Protein AF-B9L6D3-F1 (afdb_monomer_lite)

pLDDT: mean 80.37, std 21.96, range [39.03, 98.56]

Sequence (138 aa):
MRYILTFILIIFFSGCSKNSKPDENHITKENNLTIQKSINKDNVTIIHFDNFVLKFKNNELVYPENKTVILFDNNNSYSKAQEMVLKKLNIKYYKTNAPYLEKYFNINNYPTIVVLDKNKTVKYENFTPYEILKAEGF

Organism: Nautilia profundicola (strain ATCC BAA-1463 / DSM 18972 / AmH) (NCBI:txid598659)

Foldseek 3Di:
DDDDDDDDDDDDDDDPDDPPPDPCPDPPDDWPWDWDQPPDPFRKTWIDTPPDIWIATPLHTPFDPDKAKEWEAPPDPQSVVLVVLCVVVVHDYHYDNDVVVCVSVVPDAPGKIWIGDDNDIDIDGTRDDNVRVVVVPD

Secondary structure (DSSP, 8-state):
--------------------PPP-----S----EEE----TT-EEEEEETTEEEEEETTEEE--SS-EEEEE--SSHHHHHHHHHHHHTT--EEEE--HHHHHHHT--SSSEEEEEETTEEEEEES---HHHHHHTT-

Structure (mmCIF, N/CA/C/O backbone):
data_AF-B9L6D3-F1
#
_entry.id   AF-B9L6D3-F1
#
loop_
_atom_site.group_PDB
_atom_site.id
_atom_site.type_symbol
_atom_site.label_atom_id
_atom_site.label_alt_id
_atom_site.label_comp_id
_atom_site.label_asym_id
_atom_site.label_entity_id
_atom_site.label_seq_id
_atom_site.pdbx_PDB_ins_code
_atom_site.Cartn_x
_atom_site.Cartn_y
_atom_site.Cartn_z
_atom_site.occupancy
_atom_site.B_iso_or_equiv
_atom_site.auth_seq_id
_atom_site.auth_comp_id
_atom_site.auth_asym_id
_atom_site.auth_atom_id
_atom_site.pdbx_PDB_model_num
ATOM 1 N N . MET A 1 1 ? 43.812 -20.671 -42.733 1.00 47.50 1 MET A N 1
ATOM 2 C CA . MET A 1 1 ? 42.470 -20.556 -43.337 1.00 47.50 1 MET A CA 1
ATOM 3 C C . MET A 1 1 ? 41.426 -20.710 -42.242 1.00 47.50 1 MET A C 1
ATOM 5 O O . MET A 1 1 ? 41.381 -21.758 -41.614 1.00 47.50 1 MET A O 1
ATOM 9 N N . ARG A 1 2 ? 40.664 -19.652 -41.950 1.00 40.09 2 ARG A N 1
ATOM 10 C CA . ARG A 1 2 ? 39.548 -19.657 -40.995 1.00 40.09 2 ARG A CA 1
ATOM 11 C C . ARG A 1 2 ? 38.317 -19.154 -41.744 1.00 40.09 2 ARG A C 1
ATOM 13 O O . ARG A 1 2 ? 38.332 -18.037 -42.246 1.00 40.09 2 ARG A O 1
ATOM 20 N N . TYR A 1 3 ? 37.308 -20.009 -41.853 1.00 51.66 3 TYR A N 1
ATOM 21 C CA . TYR A 1 3 ? 36.002 -19.681 -42.407 1.00 51.66 3 TYR A CA 1
ATOM 22 C C . TYR A 1 3 ? 35.198 -18.937 -41.343 1.00 51.66 3 TYR A C 1
ATOM 24 O O . TYR A 1 3 ? 35.014 -19.459 -40.245 1.00 51.66 3 TYR A O 1
ATOM 32 N N . ILE A 1 4 ? 34.716 -17.739 -41.665 1.00 55.16 4 ILE A N 1
ATOM 33 C CA . ILE A 1 4 ? 33.629 -17.094 -40.930 1.00 55.16 4 ILE A CA 1
ATOM 34 C C . ILE A 1 4 ? 32.482 -16.922 -41.917 1.00 55.16 4 ILE A C 1
ATOM 36 O O . ILE A 1 4 ? 32.553 -16.174 -42.887 1.00 55.16 4 ILE A O 1
ATOM 40 N N . LEU A 1 5 ? 31.470 -17.742 -41.672 1.00 46.06 5 LEU A N 1
ATOM 41 C CA . LEU A 1 5 ? 30.201 -17.814 -42.362 1.00 46.06 5 LEU A CA 1
ATOM 42 C C . LEU A 1 5 ? 29.280 -16.778 -41.705 1.00 46.06 5 LEU A C 1
ATOM 44 O O . LEU A 1 5 ? 28.731 -17.027 -40.634 1.00 46.06 5 LEU A O 1
ATOM 48 N N . THR A 1 6 ? 29.146 -15.595 -42.294 1.00 49.94 6 THR A N 1
ATOM 49 C CA . THR A 1 6 ? 28.175 -14.590 -41.845 1.00 49.94 6 THR A CA 1
ATOM 50 C C . THR A 1 6 ? 26.845 -14.808 -42.559 1.00 49.94 6 THR A C 1
ATOM 52 O O . THR A 1 6 ? 26.635 -14.364 -43.683 1.00 49.94 6 THR A O 1
ATOM 55 N N . PHE A 1 7 ? 25.927 -15.498 -41.883 1.00 47.41 7 PHE A N 1
ATOM 56 C CA . PHE A 1 7 ? 24.502 -15.475 -42.205 1.00 47.41 7 PHE A CA 1
ATOM 57 C C . PHE A 1 7 ? 23.894 -14.198 -41.612 1.00 47.41 7 PHE A C 1
ATOM 59 O O . PHE A 1 7 ? 23.713 -14.100 -40.401 1.00 47.41 7 PHE A O 1
ATOM 66 N N . ILE A 1 8 ? 23.577 -13.218 -42.457 1.00 52.34 8 ILE A N 1
ATOM 67 C CA . ILE A 1 8 ? 22.713 -12.093 -42.085 1.00 52.34 8 ILE A CA 1
ATOM 68 C C . ILE A 1 8 ? 21.360 -12.336 -42.752 1.00 52.34 8 ILE A C 1
ATOM 70 O O . ILE A 1 8 ? 21.185 -12.128 -43.950 1.00 52.34 8 ILE A O 1
ATOM 74 N N . LEU A 1 9 ? 20.417 -12.836 -41.956 1.00 41.72 9 LEU A N 1
ATOM 75 C CA . LEU A 1 9 ? 19.014 -12.983 -42.318 1.00 41.72 9 LEU A CA 1
ATOM 76 C C . LEU A 1 9 ? 18.299 -11.669 -41.964 1.00 41.72 9 LEU A C 1
ATOM 78 O O . LEU A 1 9 ? 18.065 -11.385 -40.791 1.00 41.72 9 LEU A O 1
ATOM 82 N N . ILE A 1 10 ? 17.978 -10.851 -42.966 1.00 53.47 10 ILE A N 1
ATOM 83 C CA . ILE A 1 10 ? 17.099 -9.683 -42.813 1.00 53.47 10 ILE A CA 1
ATOM 84 C C . ILE A 1 10 ? 15.683 -10.146 -43.150 1.00 53.47 10 ILE A C 1
ATOM 86 O O . ILE A 1 10 ? 15.400 -10.454 -44.306 1.00 53.47 10 ILE A O 1
ATOM 90 N N . ILE A 1 11 ? 14.792 -10.180 -42.156 1.00 53.16 11 ILE A N 1
ATOM 91 C CA . ILE A 1 11 ? 13.346 -10.267 -42.386 1.00 53.16 11 ILE A CA 1
ATOM 92 C C . ILE A 1 11 ? 12.650 -9.170 -41.576 1.00 53.16 11 ILE A C 1
ATOM 94 O O . ILE A 1 11 ? 12.845 -9.022 -40.372 1.00 53.16 11 ILE A O 1
ATOM 98 N N . PHE A 1 12 ? 11.876 -8.386 -42.320 1.00 49.84 12 PHE A N 1
ATOM 99 C CA . PHE A 1 12 ? 11.069 -7.235 -41.942 1.00 49.84 12 PHE A CA 1
ATOM 100 C C . PHE A 1 12 ? 9.939 -7.580 -40.971 1.00 49.84 12 PHE A C 1
ATOM 102 O O . PHE A 1 12 ? 9.268 -8.584 -41.174 1.00 49.84 12 PHE A O 1
ATOM 109 N N . PHE A 1 13 ? 9.597 -6.645 -40.077 1.00 50.12 13 PHE A N 1
ATOM 110 C CA . PHE A 1 13 ? 8.191 -6.333 -39.804 1.00 50.12 13 PHE A CA 1
ATOM 111 C C . PHE A 1 13 ? 7.991 -4.827 -39.634 1.00 50.12 13 PHE A C 1
ATOM 113 O O . PHE A 1 13 ? 8.307 -4.226 -38.609 1.00 50.12 13 PHE A O 1
ATOM 120 N N . SER A 1 14 ? 7.423 -4.233 -40.681 1.00 46.50 14 SER A N 1
ATOM 121 C CA . SER A 1 14 ? 6.674 -2.988 -40.614 1.00 46.50 14 SER A CA 1
ATOM 122 C C . SER A 1 14 ? 5.478 -3.186 -39.684 1.00 46.50 14 SER A C 1
ATOM 124 O O . SER A 1 14 ? 4.610 -4.012 -39.955 1.00 46.50 14 SER A O 1
ATOM 126 N N . GLY A 1 15 ? 5.418 -2.407 -38.609 1.00 39.03 15 GLY A N 1
ATOM 127 C CA . GLY A 1 15 ? 4.264 -2.331 -37.722 1.00 39.03 15 GLY A CA 1
ATOM 128 C C . GLY A 1 15 ? 3.966 -0.879 -37.381 1.00 39.03 15 GLY A C 1
ATOM 129 O O . GLY A 1 15 ? 4.430 -0.372 -36.367 1.00 39.03 15 GLY A O 1
ATOM 130 N N . CYS A 1 16 ? 3.189 -0.202 -38.231 1.00 48.56 16 CYS A N 1
ATOM 131 C CA . CYS A 1 16 ? 2.488 1.022 -37.846 1.00 48.56 16 CYS A CA 1
ATOM 132 C C . CYS A 1 16 ? 1.467 0.662 -36.759 1.00 48.56 16 CYS A C 1
ATOM 134 O O . CYS A 1 16 ? 0.360 0.226 -37.072 1.00 48.56 16 CYS A O 1
ATOM 136 N N . SER A 1 17 ? 1.824 0.840 -35.489 1.00 42.31 17 SER A N 1
ATOM 137 C CA . SER A 1 17 ? 0.842 0.831 -34.409 1.00 42.31 17 SER A CA 1
ATOM 138 C C . SER A 1 17 ? 0.385 2.262 -34.166 1.00 42.31 17 SER A C 1
ATOM 140 O O . SER A 1 17 ? 1.178 3.136 -33.819 1.00 42.31 17 SER A O 1
ATOM 142 N N . LYS A 1 18 ? -0.905 2.506 -34.395 1.00 40.59 18 LYS A N 1
ATOM 143 C CA . LYS A 1 18 ? -1.575 3.769 -34.087 1.00 40.59 18 LYS A CA 1
ATOM 144 C C . LYS A 1 18 ? -1.335 4.102 -32.613 1.00 40.59 18 LYS A C 1
ATOM 146 O O . LYS A 1 18 ? -1.643 3.295 -31.742 1.00 40.59 18 LYS A O 1
ATOM 151 N N . ASN A 1 19 ? -0.819 5.300 -32.349 1.00 44.38 19 ASN A N 1
ATOM 152 C CA . ASN A 1 19 ? -0.784 5.887 -31.015 1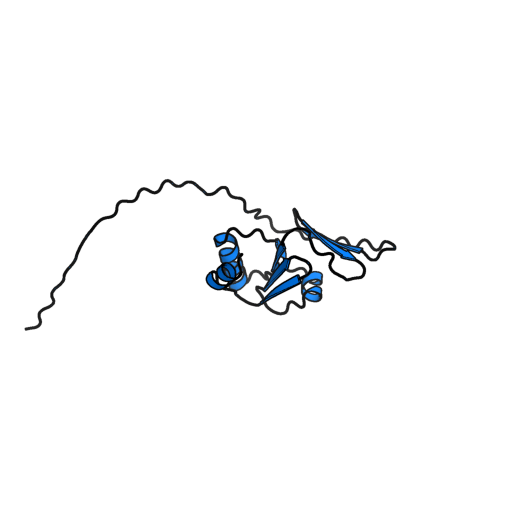.00 44.38 19 ASN A CA 1
ATOM 153 C C . ASN A 1 19 ? -2.220 6.198 -30.566 1.00 44.38 19 ASN A C 1
ATOM 155 O O . ASN A 1 19 ? -2.669 7.339 -30.648 1.00 44.38 19 ASN A O 1
ATOM 159 N N . SER A 1 20 ? -2.955 5.193 -30.093 1.00 44.34 20 SER A N 1
ATOM 160 C CA . SER A 1 20 ? -4.014 5.438 -29.121 1.00 44.34 20 SER A CA 1
ATOM 161 C C . SER A 1 20 ? -3.312 5.709 -27.797 1.00 44.34 20 SER A C 1
ATOM 163 O O . SER A 1 20 ? -2.814 4.784 -27.152 1.00 44.34 20 SER A O 1
ATOM 165 N N . LYS A 1 21 ? -3.206 6.989 -27.428 1.00 45.91 21 LYS A N 1
ATOM 166 C CA . LYS A 1 21 ? -2.887 7.361 -26.050 1.00 45.91 21 LYS A CA 1
ATOM 167 C C . LYS A 1 21 ? -3.889 6.620 -25.152 1.00 45.91 21 LYS A C 1
ATOM 169 O O . LYS A 1 21 ? -5.085 6.750 -25.413 1.00 45.91 21 LYS A O 1
ATOM 174 N N . PRO A 1 22 ? -3.452 5.811 -24.176 1.00 42.84 22 PRO A N 1
ATOM 175 C CA . PRO A 1 22 ? -4.372 5.326 -23.163 1.00 42.84 22 PRO A CA 1
ATOM 176 C C . PRO A 1 22 ? -4.909 6.545 -22.410 1.00 42.84 22 PRO A C 1
ATOM 178 O O . PRO A 1 22 ? -4.142 7.463 -22.110 1.00 42.84 22 PRO A O 1
ATOM 181 N N . ASP A 1 23 ? -6.217 6.563 -22.158 1.00 40.72 23 ASP A N 1
ATOM 182 C CA . ASP A 1 23 ? -6.854 7.602 -21.357 1.00 40.72 23 ASP A CA 1
ATOM 183 C C . ASP A 1 23 ? -6.110 7.745 -20.027 1.00 40.72 23 ASP A C 1
ATOM 185 O O . ASP A 1 23 ? -5.930 6.793 -19.261 1.00 40.72 23 ASP A O 1
ATOM 189 N N . GLU A 1 24 ? -5.612 8.954 -19.798 1.00 40.59 24 GLU A N 1
ATOM 190 C CA . GLU A 1 24 ? -4.752 9.314 -18.686 1.00 40.59 24 GLU A CA 1
ATOM 191 C C . GLU A 1 24 ? -5.593 9.385 -17.402 1.00 40.59 24 GLU A C 1
ATOM 193 O O . GLU A 1 24 ? -6.013 10.446 -16.957 1.00 40.59 24 GLU A O 1
ATOM 198 N N . ASN A 1 25 ? -5.848 8.231 -16.780 1.00 45.53 25 ASN A N 1
ATOM 199 C CA . ASN A 1 25 ? -6.502 8.140 -15.467 1.00 45.53 25 ASN A CA 1
ATOM 200 C C . ASN A 1 25 ? -5.547 8.452 -14.294 1.00 45.53 25 ASN A C 1
ATOM 202 O O . ASN A 1 25 ? -5.852 8.169 -13.132 1.00 45.53 25 ASN A O 1
ATOM 206 N N . HIS A 1 26 ? -4.376 9.031 -14.565 1.00 44.44 26 HIS A N 1
ATOM 207 C CA . HIS A 1 26 ? -3.391 9.336 -13.536 1.00 44.44 26 HIS A CA 1
ATOM 208 C C . HIS A 1 26 ? -3.591 10.747 -12.995 1.00 44.44 26 HIS A C 1
ATOM 210 O O . HIS A 1 26 ? -3.112 11.731 -13.554 1.00 44.44 26 HIS A O 1
ATOM 216 N N . ILE A 1 27 ? -4.250 10.827 -11.838 1.00 44.59 27 ILE A N 1
ATOM 217 C CA . ILE A 1 27 ? -4.229 12.020 -10.992 1.00 44.59 27 ILE A CA 1
ATOM 218 C C . ILE A 1 27 ? -2.793 12.193 -10.491 1.00 44.59 27 ILE A C 1
ATOM 220 O O . ILE A 1 27 ? -2.380 11.606 -9.496 1.00 44.59 27 ILE A O 1
ATOM 224 N N . THR A 1 28 ? -2.017 12.971 -11.241 1.00 39.56 28 THR A N 1
ATOM 225 C CA . THR A 1 28 ? -0.703 13.466 -10.837 1.00 39.56 28 THR A CA 1
ATOM 226 C C . THR A 1 28 ? -0.912 14.882 -10.318 1.00 39.56 28 THR A C 1
ATOM 228 O O . THR A 1 28 ? -0.778 15.858 -11.053 1.00 39.56 28 THR A O 1
ATOM 231 N N . LYS A 1 29 ? -1.309 15.001 -9.053 1.00 39.09 29 LYS A N 1
ATOM 232 C CA . LYS A 1 29 ? -1.132 16.230 -8.279 1.00 39.09 29 LYS A CA 1
ATOM 233 C C . LYS A 1 29 ? -0.351 15.854 -7.031 1.00 39.09 29 LYS A C 1
ATOM 235 O O . LYS A 1 29 ? -0.567 14.789 -6.463 1.00 39.09 29 LYS A O 1
ATOM 240 N N . GLU A 1 30 ? 0.622 16.679 -6.663 1.00 41.81 30 GLU A N 1
ATOM 241 C CA . GLU A 1 30 ? 1.268 16.596 -5.354 1.00 41.81 30 GLU A CA 1
ATOM 242 C C . GLU A 1 30 ? 0.173 16.556 -4.284 1.00 41.81 30 GLU A C 1
ATOM 244 O O . GLU A 1 30 ? -0.579 17.518 -4.122 1.00 41.81 30 GLU A O 1
ATOM 249 N N . ASN A 1 31 ? 0.038 15.408 -3.615 1.00 47.62 31 ASN A N 1
ATOM 250 C CA . ASN A 1 31 ? -0.991 15.179 -2.609 1.00 47.62 31 ASN A CA 1
ATOM 251 C C . ASN A 1 31 ? -0.734 16.122 -1.428 1.00 47.62 31 ASN A C 1
ATOM 253 O O . ASN A 1 31 ? 0.113 15.843 -0.576 1.00 47.62 31 ASN A O 1
ATOM 257 N N . ASN A 1 32 ? -1.484 17.220 -1.348 1.00 44.34 32 ASN A N 1
ATOM 258 C CA . ASN A 1 32 ? -1.546 18.041 -0.145 1.00 44.34 32 ASN A CA 1
ATOM 259 C C . ASN A 1 32 ? -2.341 17.274 0.920 1.00 44.34 32 ASN A C 1
ATOM 261 O O . ASN A 1 32 ? -3.550 17.442 1.075 1.00 44.34 32 ASN A O 1
ATOM 265 N N . LEU A 1 33 ? -1.650 16.391 1.644 1.00 57.84 33 LEU A N 1
ATOM 266 C CA . LEU A 1 33 ? -2.205 15.667 2.783 1.00 57.84 33 LEU A CA 1
ATOM 267 C C . LEU A 1 33 ? -2.605 16.666 3.867 1.00 57.84 33 LEU A C 1
ATOM 269 O O . LEU A 1 33 ? -1.763 17.217 4.574 1.00 57.84 33 LEU A O 1
ATOM 273 N N . THR A 1 34 ? -3.909 16.876 4.023 1.00 57.69 34 THR A N 1
ATOM 274 C CA . THR A 1 34 ? -4.446 17.660 5.134 1.00 57.69 34 THR A CA 1
ATOM 275 C C . THR A 1 34 ? -4.930 16.695 6.207 1.00 57.69 34 THR A C 1
ATOM 277 O O . THR A 1 34 ? -5.938 16.004 6.047 1.00 57.69 34 THR A O 1
ATOM 280 N N . ILE A 1 35 ? -4.190 16.625 7.313 1.00 57.91 35 ILE A N 1
ATOM 281 C CA . ILE A 1 35 ? -4.584 15.844 8.486 1.00 57.91 35 ILE A CA 1
ATOM 282 C C . ILE A 1 35 ? -5.491 16.732 9.340 1.00 57.91 35 ILE A C 1
ATOM 284 O O . ILE A 1 35 ? -5.019 17.654 10.002 1.00 57.91 35 ILE A O 1
ATOM 288 N N . GLN A 1 36 ? -6.795 16.456 9.342 1.00 57.25 36 GLN A N 1
ATOM 289 C CA . GLN A 1 36 ? -7.728 17.104 10.262 1.00 57.25 36 GLN A CA 1
ATOM 290 C C . GLN A 1 36 ? -7.972 16.182 11.457 1.00 57.25 36 GLN A C 1
ATOM 292 O O . GLN A 1 36 ? -8.702 15.192 11.385 1.00 57.25 36 GLN A O 1
ATOM 297 N N . LYS A 1 37 ? -7.346 16.509 12.590 1.00 52.84 37 LYS A N 1
ATOM 298 C CA . LYS A 1 37 ? -7.600 15.827 13.861 1.00 52.84 37 LYS A CA 1
ATOM 299 C C . LYS A 1 37 ? -8.838 16.441 14.522 1.00 52.84 37 LYS A C 1
ATOM 301 O O . LYS A 1 37 ? -8.730 17.411 15.265 1.00 52.84 37 LYS A O 1
ATOM 306 N N . SER A 1 38 ? -10.016 15.883 14.252 1.00 50.16 38 SER A N 1
ATOM 307 C CA . SER A 1 38 ? -11.246 16.228 14.974 1.00 50.16 38 SER A CA 1
ATOM 308 C C . SER A 1 38 ? -11.297 15.448 16.289 1.00 50.16 38 SER A C 1
ATOM 310 O O . SER A 1 38 ? -11.711 14.293 16.331 1.00 50.16 38 SER A O 1
ATOM 312 N N . ILE A 1 39 ? -10.855 16.062 17.387 1.00 45.56 39 ILE A N 1
ATOM 313 C CA . ILE A 1 39 ? -11.057 15.490 18.726 1.00 45.56 39 ILE A CA 1
ATOM 314 C C . ILE A 1 39 ? -12.491 15.822 19.165 1.00 45.56 39 ILE A C 1
ATOM 316 O O . ILE A 1 39 ? -12.715 16.743 19.942 1.00 45.56 39 ILE A O 1
ATOM 320 N N . ASN A 1 40 ? -13.475 15.109 18.619 1.00 49.81 40 ASN A N 1
ATOM 321 C CA . ASN A 1 40 ? -14.815 15.016 19.208 1.00 49.81 40 ASN A CA 1
ATOM 322 C C . ASN A 1 40 ? -14.884 13.794 20.143 1.00 49.81 40 ASN A C 1
ATOM 324 O O . ASN A 1 40 ? -13.993 12.944 20.099 1.00 49.81 40 ASN A O 1
ATOM 328 N N . LYS A 1 41 ? -15.942 13.694 20.970 1.00 53.50 41 LYS A N 1
ATOM 329 C CA . LYS A 1 41 ? -16.199 12.631 21.980 1.00 53.50 41 LYS A CA 1
ATOM 330 C C . LYS A 1 41 ? -15.926 11.181 21.524 1.00 53.50 41 LYS A C 1
ATOM 332 O O . LYS A 1 41 ? -15.747 10.318 22.375 1.00 53.50 41 LYS A O 1
ATOM 337 N N . ASP A 1 42 ? -15.851 10.934 20.218 1.00 65.75 42 ASP A N 1
ATOM 338 C CA . ASP A 1 42 ? -15.706 9.616 19.600 1.00 65.75 42 ASP A CA 1
ATOM 339 C C . ASP A 1 42 ? -14.271 9.250 19.148 1.00 65.75 42 ASP A C 1
ATOM 341 O O . ASP A 1 42 ? -14.098 8.231 18.479 1.00 65.75 42 ASP A O 1
ATOM 345 N N . ASN A 1 43 ? -13.239 10.043 19.491 1.00 84.44 43 ASN A N 1
ATOM 346 C CA . ASN A 1 43 ? -11.817 9.768 19.188 1.00 84.44 43 ASN A CA 1
ATOM 347 C C . ASN A 1 43 ? -11.568 9.334 17.727 1.00 84.44 43 ASN A C 1
ATOM 349 O O . ASN A 1 43 ? -10.945 8.301 17.453 1.00 84.44 43 ASN A O 1
ATOM 353 N N . VAL A 1 44 ? -12.071 10.124 16.776 1.00 88.88 44 VAL A N 1
ATOM 354 C CA . VAL A 1 44 ? -11.954 9.842 15.341 1.00 88.88 44 VAL A CA 1
ATOM 355 C C . VAL A 1 44 ? -10.803 10.646 14.734 1.00 88.88 44 VAL A C 1
ATOM 357 O O . VAL A 1 44 ? -10.760 11.867 14.845 1.00 88.88 44 VAL A O 1
ATOM 360 N N . THR A 1 45 ? -9.875 9.976 14.052 1.00 90.25 45 THR A N 1
ATOM 361 C CA . THR A 1 45 ? -8.863 10.634 13.208 1.00 90.25 45 THR A CA 1
ATOM 362 C C . THR A 1 45 ? -9.207 10.407 11.742 1.00 90.25 45 THR A C 1
ATOM 364 O O . THR A 1 45 ? -9.504 9.283 11.343 1.00 90.25 45 THR A O 1
ATOM 367 N N . ILE A 1 46 ? -9.180 11.470 10.938 1.00 90.50 46 ILE A N 1
ATOM 368 C CA . ILE A 1 46 ? -9.511 11.419 9.514 1.00 90.50 46 ILE A CA 1
ATOM 369 C C . ILE A 1 46 ? -8.323 11.944 8.711 1.00 90.50 46 ILE A C 1
ATOM 371 O O . ILE A 1 46 ? -7.807 13.031 8.976 1.00 90.50 46 ILE A O 1
ATOM 375 N N . ILE A 1 47 ? -7.889 11.162 7.725 1.00 90.44 47 ILE A N 1
ATOM 376 C CA . ILE A 1 47 ? -6.816 11.526 6.803 1.00 90.44 47 ILE A CA 1
ATOM 377 C C . ILE A 1 47 ? -7.407 11.626 5.409 1.00 90.44 47 ILE A C 1
ATOM 379 O O . ILE A 1 47 ? -7.925 10.647 4.866 1.00 90.44 47 ILE A O 1
ATOM 383 N N . HIS A 1 48 ? -7.328 12.826 4.848 1.00 89.50 48 HIS A N 1
ATOM 384 C CA . HIS A 1 48 ? -7.817 13.116 3.513 1.00 89.50 48 HIS A CA 1
ATOM 385 C C . HIS A 1 48 ? -6.696 12.933 2.489 1.00 89.50 48 HIS A C 1
ATOM 387 O O . HIS A 1 48 ? -5.653 13.582 2.560 1.00 89.50 48 HIS A O 1
ATOM 393 N N . PHE A 1 49 ? -6.955 12.054 1.532 1.00 87.25 49 PHE A N 1
ATOM 394 C CA . PHE A 1 49 ? -6.338 12.041 0.214 1.00 87.25 49 PHE A CA 1
ATOM 395 C C . PHE A 1 49 ? -7.304 12.713 -0.771 1.00 87.25 49 PHE A C 1
ATOM 397 O O . PHE A 1 49 ? -8.505 12.776 -0.503 1.00 87.25 49 PHE A O 1
ATOM 404 N N . ASP A 1 50 ? -6.810 13.144 -1.931 1.00 81.75 50 ASP A N 1
ATOM 405 C CA . ASP A 1 50 ? -7.583 13.907 -2.926 1.00 81.75 50 ASP A CA 1
ATOM 406 C C . ASP A 1 50 ? -8.988 13.348 -3.215 1.00 81.75 50 ASP A C 1
ATOM 408 O O . ASP A 1 50 ? -9.946 14.107 -3.304 1.00 81.75 50 ASP A O 1
ATOM 412 N N . ASN A 1 51 ? -9.131 12.021 -3.325 1.00 86.56 51 ASN A N 1
ATOM 413 C CA . ASN A 1 51 ? -10.409 11.348 -3.610 1.00 86.56 51 ASN A CA 1
ATOM 414 C C . ASN A 1 51 ? -10.703 10.176 -2.667 1.00 86.56 51 ASN A C 1
ATOM 416 O O . ASN A 1 51 ? -11.461 9.265 -3.007 1.00 86.56 51 ASN A O 1
ATOM 420 N N . PHE A 1 52 ? -10.048 10.142 -1.510 1.00 89.56 52 PHE A N 1
ATOM 421 C CA . PHE A 1 52 ? -10.178 9.040 -0.569 1.00 89.56 52 PHE A CA 1
ATOM 422 C C . PHE A 1 52 ? -9.974 9.520 0.855 1.00 89.56 52 PHE A C 1
ATOM 424 O O . PHE A 1 52 ? -9.142 10.374 1.132 1.00 89.56 52 PHE A O 1
ATOM 431 N N . VAL A 1 53 ? -10.742 8.955 1.774 1.00 91.88 53 VAL A N 1
ATOM 432 C CA . VAL A 1 53 ? -10.685 9.323 3.181 1.00 91.88 53 VAL A CA 1
ATOM 433 C C . VAL A 1 53 ? -10.388 8.076 3.987 1.00 91.88 53 VAL A C 1
ATOM 435 O O . VAL A 1 53 ? -11.187 7.140 4.003 1.00 91.88 53 VAL A O 1
ATOM 438 N N . LEU A 1 54 ? -9.256 8.089 4.683 1.00 94.19 54 LEU A N 1
ATOM 439 C CA . LEU A 1 54 ? -8.891 7.043 5.623 1.00 94.19 54 LEU A CA 1
ATOM 440 C C . LEU A 1 54 ? -9.342 7.461 7.023 1.00 94.19 54 LEU A C 1
ATOM 442 O O . LEU A 1 54 ? -9.025 8.560 7.485 1.00 94.19 54 LEU A O 1
ATOM 446 N N . LYS A 1 55 ? -10.111 6.600 7.688 1.00 94.31 55 LYS A N 1
ATOM 447 C CA . LYS A 1 55 ? -10.712 6.892 8.992 1.00 94.31 55 LYS A CA 1
ATOM 448 C C . LYS A 1 55 ? -10.142 5.960 10.050 1.00 94.31 55 LYS A C 1
ATOM 450 O O . LYS A 1 55 ? -10.005 4.763 9.821 1.00 94.31 55 LYS A O 1
ATOM 455 N N . PHE A 1 56 ? -9.891 6.510 11.226 1.00 93.75 56 PHE A N 1
ATOM 456 C CA . PHE A 1 56 ? -9.485 5.773 12.412 1.00 93.75 56 PHE A CA 1
ATOM 457 C C . PHE A 1 56 ? -10.456 6.102 13.534 1.00 93.75 56 PHE A C 1
ATOM 459 O O . PHE A 1 56 ? -10.729 7.278 13.770 1.00 93.75 56 PHE A O 1
ATOM 466 N N . LYS A 1 57 ? -10.962 5.091 14.234 1.00 93.31 57 LYS A N 1
ATOM 467 C CA . LYS A 1 57 ? -11.820 5.257 15.411 1.00 93.31 57 LYS A CA 1
ATOM 468 C C . LYS A 1 57 ? -11.122 4.606 16.593 1.00 93.31 57 LYS A C 1
ATOM 470 O O . LYS A 1 57 ? -10.758 3.443 16.502 1.00 93.31 57 LYS A O 1
ATOM 475 N N . ASN A 1 58 ? -10.902 5.349 17.678 1.00 91.94 58 ASN A N 1
ATOM 476 C CA . ASN A 1 58 ? -10.141 4.863 18.838 1.00 91.94 58 ASN A CA 1
ATOM 477 C C . ASN A 1 58 ? -8.742 4.328 18.466 1.00 91.94 58 ASN A C 1
ATOM 479 O O . ASN A 1 58 ? -8.291 3.332 19.017 1.00 91.94 58 ASN A O 1
ATOM 483 N N . ASN A 1 59 ? -8.060 4.987 17.522 1.00 89.62 59 ASN A N 1
ATOM 484 C CA . ASN A 1 59 ? -6.790 4.537 16.933 1.00 89.62 59 ASN A CA 1
ATOM 485 C C . ASN A 1 59 ? -6.844 3.184 16.203 1.00 89.62 59 ASN A C 1
ATOM 487 O O . ASN A 1 59 ? -5.791 2.639 15.902 1.00 89.62 59 ASN A O 1
ATOM 491 N N . GLU A 1 60 ? -8.017 2.657 15.864 1.00 94.00 60 GLU A N 1
ATOM 492 C CA . GLU A 1 60 ? -8.151 1.488 14.993 1.00 94.00 60 GLU A CA 1
ATOM 493 C C . GLU A 1 60 ? -8.583 1.924 13.594 1.00 94.00 60 GLU A C 1
ATOM 495 O O . GLU A 1 60 ? -9.475 2.764 13.437 1.00 94.00 60 GLU A O 1
ATOM 500 N N . LEU A 1 61 ? -7.943 1.363 12.567 1.00 95.88 61 LEU A N 1
ATOM 501 C CA . LEU A 1 61 ? -8.299 1.607 11.174 1.00 95.88 61 LEU A CA 1
ATOM 502 C C . LEU A 1 61 ? -9.711 1.087 10.885 1.00 95.88 61 LEU A C 1
ATOM 504 O O . LEU A 1 61 ? -9.988 -0.107 10.997 1.00 95.88 61 LEU A O 1
ATOM 508 N N . VAL A 1 62 ? -10.573 1.981 10.407 1.00 96.38 62 VAL A N 1
ATOM 509 C CA . VAL A 1 62 ? -11.829 1.599 9.765 1.00 96.38 62 VAL A CA 1
ATOM 510 C C . VAL A 1 62 ? -11.500 1.245 8.320 1.00 96.38 62 VAL A C 1
ATOM 512 O O . VAL A 1 62 ? -11.167 2.123 7.519 1.00 96.38 62 VAL A O 1
ATOM 515 N N . TYR A 1 63 ? -11.545 -0.048 8.002 1.00 96.31 63 TYR A N 1
ATOM 516 C CA . TYR A 1 63 ? -11.170 -0.532 6.679 1.00 96.31 63 TYR A CA 1
ATOM 517 C C . TYR A 1 63 ? -12.068 0.061 5.585 1.00 96.31 63 TYR A C 1
ATOM 519 O O . TYR A 1 63 ? -13.286 0.144 5.765 1.00 96.31 63 TYR A O 1
ATOM 527 N N . PRO A 1 64 ? -11.482 0.469 4.447 1.00 94.38 64 PRO A N 1
ATOM 528 C CA . PRO A 1 64 ? -12.259 0.928 3.309 1.00 94.38 64 PRO A CA 1
ATOM 529 C C . PRO A 1 64 ? -13.068 -0.225 2.705 1.00 94.38 64 PRO A C 1
ATOM 531 O O . PRO A 1 64 ? -12.625 -1.372 2.702 1.00 94.38 64 PRO A O 1
ATOM 534 N N . GLU A 1 65 ? -14.239 0.097 2.150 1.00 93.06 65 GLU A N 1
ATOM 535 C CA . GLU A 1 65 ? -15.107 -0.884 1.478 1.00 93.06 65 GLU A CA 1
ATOM 536 C C . GLU A 1 65 ? -14.428 -1.521 0.260 1.00 93.06 65 GLU A C 1
ATOM 538 O O . GLU A 1 65 ? -14.610 -2.704 -0.016 1.00 93.06 65 GLU A O 1
ATOM 543 N N . ASN A 1 66 ? -13.617 -0.737 -0.455 1.00 93.00 66 ASN A N 1
ATOM 544 C CA . ASN A 1 66 ? -12.903 -1.168 -1.650 1.00 93.00 66 ASN A CA 1
ATOM 545 C C . ASN A 1 66 ? -11.413 -1.364 -1.362 1.00 93.00 66 ASN A C 1
ATOM 547 O O . ASN A 1 66 ? -10.808 -0.571 -0.627 1.00 93.00 66 ASN A O 1
ATOM 551 N N . LYS A 1 67 ? -10.810 -2.368 -2.023 1.00 94.31 67 LYS A N 1
ATOM 552 C CA . LYS A 1 67 ? -9.358 -2.603 -2.010 1.00 94.31 67 LYS A CA 1
ATOM 553 C C . LYS A 1 67 ? -8.629 -1.289 -2.267 1.00 94.31 67 LYS A C 1
ATOM 555 O O . LYS A 1 67 ? -8.843 -0.631 -3.285 1.00 94.31 67 LYS A O 1
ATOM 560 N N . THR A 1 68 ? -7.774 -0.911 -1.329 1.00 96.31 68 THR A N 1
ATOM 561 C CA . THR A 1 68 ? -7.060 0.363 -1.360 1.00 96.31 68 THR A CA 1
ATOM 562 C C . THR A 1 68 ? -5.567 0.112 -1.292 1.00 96.31 68 THR A C 1
ATOM 564 O O . THR A 1 68 ? -5.096 -0.595 -0.404 1.00 96.31 68 THR A O 1
ATOM 567 N N . VAL A 1 69 ? -4.827 0.702 -2.229 1.00 97.12 69 VAL A N 1
ATOM 568 C CA . VAL A 1 69 ? -3.367 0.613 -2.302 1.00 97.12 69 VAL A CA 1
ATOM 569 C C . VAL A 1 69 ? -2.774 1.961 -1.909 1.00 97.12 69 VAL A C 1
ATOM 571 O O . VAL A 1 69 ? -3.133 2.995 -2.473 1.00 97.12 69 VAL A O 1
ATOM 574 N N . ILE A 1 70 ? -1.868 1.957 -0.938 1.00 97.62 70 ILE A N 1
ATOM 575 C CA . ILE A 1 70 ? -1.156 3.140 -0.457 1.00 97.62 70 ILE A CA 1
ATOM 576 C C . ILE A 1 70 ? 0.334 2.918 -0.704 1.00 97.62 70 ILE A C 1
ATOM 578 O O . ILE A 1 70 ? 0.897 1.922 -0.254 1.00 97.62 70 ILE A O 1
ATOM 582 N N . LEU A 1 71 ? 0.970 3.837 -1.425 1.00 97.94 71 LEU A N 1
ATOM 583 C CA . LEU A 1 71 ? 2.409 3.838 -1.659 1.00 97.94 71 LEU A CA 1
ATOM 584 C C . LEU A 1 71 ? 3.073 4.822 -0.691 1.00 97.94 71 LEU A C 1
ATOM 586 O O . LEU A 1 71 ? 2.873 6.034 -0.802 1.00 97.94 71 LEU A O 1
ATOM 590 N N . PHE A 1 72 ? 3.886 4.297 0.220 1.00 97.75 72 PHE A N 1
ATOM 591 C CA . PHE A 1 72 ? 4.812 5.088 1.020 1.00 97.75 72 PHE A CA 1
ATOM 592 C C . PHE A 1 72 ? 6.050 5.398 0.182 1.00 97.75 72 PHE A C 1
ATOM 594 O O . PHE A 1 72 ? 6.772 4.488 -0.233 1.00 97.75 72 PHE A O 1
ATOM 601 N N . ASP A 1 73 ? 6.265 6.682 -0.088 1.00 95.56 73 ASP A N 1
ATOM 602 C CA . ASP A 1 73 ? 7.240 7.196 -1.052 1.00 95.56 73 ASP A CA 1
ATOM 603 C C . ASP A 1 73 ? 8.057 8.323 -0.405 1.00 95.56 73 ASP A C 1
ATOM 605 O O . ASP A 1 73 ? 7.490 9.268 0.135 1.00 95.56 73 ASP A O 1
ATOM 609 N N . ASN A 1 74 ? 9.388 8.235 -0.468 1.00 95.06 74 ASN A N 1
ATOM 610 C CA . ASN A 1 74 ? 10.305 9.267 0.038 1.00 95.06 74 ASN A CA 1
ATOM 611 C C . ASN A 1 74 ? 11.083 9.987 -1.082 1.00 95.06 74 ASN A C 1
ATOM 613 O O . ASN A 1 74 ? 12.165 10.528 -0.858 1.00 95.06 74 ASN A O 1
ATOM 617 N N . ASN A 1 75 ? 10.557 9.957 -2.303 1.00 94.69 75 ASN A N 1
ATOM 618 C CA . ASN A 1 75 ? 11.103 10.511 -3.538 1.00 94.69 75 ASN A CA 1
ATOM 619 C C . ASN A 1 75 ? 12.461 9.935 -3.992 1.00 94.69 75 ASN A C 1
ATOM 621 O O . ASN A 1 75 ? 13.058 10.459 -4.943 1.00 94.69 75 ASN A O 1
ATOM 625 N N . ASN A 1 76 ? 12.950 8.847 -3.381 1.00 95.31 76 ASN A N 1
ATOM 626 C CA . ASN A 1 76 ? 14.165 8.167 -3.836 1.00 95.31 76 ASN A CA 1
ATOM 627 C C . ASN A 1 76 ? 13.953 7.419 -5.173 1.00 95.31 76 ASN A C 1
ATOM 629 O O . ASN A 1 76 ? 12.833 7.263 -5.669 1.00 95.31 76 ASN A O 1
ATOM 633 N N . SER A 1 77 ? 15.046 6.952 -5.784 1.00 97.06 77 SER A N 1
ATOM 634 C CA . SER A 1 77 ? 15.009 6.242 -7.073 1.00 97.06 77 SER A CA 1
ATOM 635 C C . SER A 1 77 ? 14.151 4.974 -7.031 1.00 97.06 77 SER A C 1
ATOM 637 O O . SER A 1 77 ? 13.389 4.726 -7.963 1.00 97.06 77 SER A O 1
ATOM 639 N N . TYR A 1 78 ? 14.220 4.207 -5.941 1.00 96.25 78 TYR A N 1
ATOM 640 C CA . TYR A 1 78 ? 13.417 2.997 -5.759 1.00 96.25 78 TYR A CA 1
ATOM 641 C C . TYR A 1 78 ? 11.918 3.296 -5.640 1.00 96.25 78 TYR A C 1
ATOM 643 O O . TYR A 1 78 ? 11.112 2.561 -6.202 1.00 96.25 78 TYR A O 1
ATOM 651 N N . SER A 1 79 ? 11.532 4.393 -4.986 1.00 97.25 79 SER A N 1
ATOM 652 C CA . SER A 1 79 ? 10.134 4.820 -4.858 1.00 97.25 79 SER A CA 1
ATOM 653 C C . SER A 1 79 ? 9.559 5.244 -6.204 1.00 97.25 79 SER A C 1
ATOM 655 O O . SER A 1 79 ? 8.479 4.795 -6.584 1.00 97.25 79 SER A O 1
ATOM 657 N N . LYS A 1 80 ? 10.338 5.992 -6.997 1.00 97.56 80 LYS A N 1
ATOM 658 C CA . LYS A 1 80 ? 9.974 6.325 -8.383 1.00 97.56 80 LYS A CA 1
ATOM 659 C C . LYS A 1 80 ? 9.827 5.072 -9.247 1.00 97.56 80 LYS A C 1
ATOM 661 O O . LYS A 1 80 ? 8.873 4.969 -10.015 1.00 97.56 80 LYS A O 1
ATOM 666 N N . ALA A 1 81 ? 10.737 4.107 -9.108 1.00 97.75 81 ALA A N 1
ATOM 667 C CA . ALA A 1 81 ? 10.647 2.835 -9.821 1.00 97.75 81 ALA A CA 1
ATOM 668 C C . ALA A 1 81 ? 9.400 2.037 -9.406 1.00 97.75 81 ALA A C 1
ATOM 670 O O . ALA A 1 81 ? 8.699 1.504 -10.265 1.00 97.75 81 ALA A O 1
ATOM 671 N N . GLN A 1 82 ? 9.077 1.997 -8.111 1.00 98.31 82 GLN A N 1
ATOM 672 C CA . GLN A 1 82 ? 7.864 1.340 -7.625 1.00 98.31 82 GLN A CA 1
ATOM 673 C C . GLN A 1 82 ? 6.602 1.997 -8.176 1.00 98.31 82 GLN A C 1
ATOM 675 O O . GLN A 1 82 ? 5.679 1.303 -8.599 1.00 98.31 82 GLN A O 1
ATOM 680 N N . GLU A 1 83 ? 6.575 3.328 -8.221 1.00 97.81 83 GLU A N 1
ATOM 681 C CA . GLU A 1 83 ? 5.476 4.074 -8.820 1.00 97.81 83 GLU A CA 1
ATOM 682 C C . GLU A 1 83 ? 5.281 3.693 -10.297 1.00 97.81 83 GLU A C 1
ATOM 684 O O . GLU A 1 83 ? 4.154 3.453 -10.731 1.00 97.81 83 GLU A O 1
ATOM 689 N N . MET A 1 84 ? 6.368 3.559 -11.066 1.00 97.81 84 MET A N 1
ATOM 690 C CA . MET A 1 84 ? 6.300 3.104 -12.462 1.00 97.81 84 MET A CA 1
ATOM 691 C C . MET A 1 84 ? 5.718 1.693 -12.588 1.00 97.81 84 MET A C 1
ATOM 693 O O . MET A 1 84 ? 4.937 1.440 -13.505 1.00 97.81 84 MET A O 1
ATOM 697 N N . VAL A 1 85 ? 6.058 0.780 -11.672 1.00 97.94 85 VAL A N 1
ATOM 698 C CA . VAL A 1 85 ? 5.483 -0.574 -11.647 1.00 97.94 85 VAL A CA 1
ATOM 699 C C . VAL A 1 85 ? 3.974 -0.522 -11.398 1.00 97.94 85 VAL A C 1
ATOM 701 O O . VAL A 1 85 ? 3.221 -1.165 -12.130 1.00 97.94 85 VAL A O 1
ATOM 704 N N . LEU A 1 86 ? 3.522 0.276 -10.422 1.00 97.31 86 LEU A N 1
ATOM 705 C CA . LEU A 1 86 ? 2.094 0.429 -10.125 1.00 97.31 86 LEU A CA 1
ATOM 706 C C . LEU A 1 86 ? 1.322 1.029 -11.308 1.00 97.31 86 LEU A C 1
ATOM 708 O O . LEU A 1 86 ? 0.250 0.534 -11.657 1.00 97.31 86 LEU A O 1
ATOM 712 N N . LYS A 1 87 ? 1.897 2.039 -11.978 1.00 96.88 87 LYS A N 1
ATOM 713 C CA . LYS A 1 87 ? 1.332 2.624 -13.207 1.00 96.88 8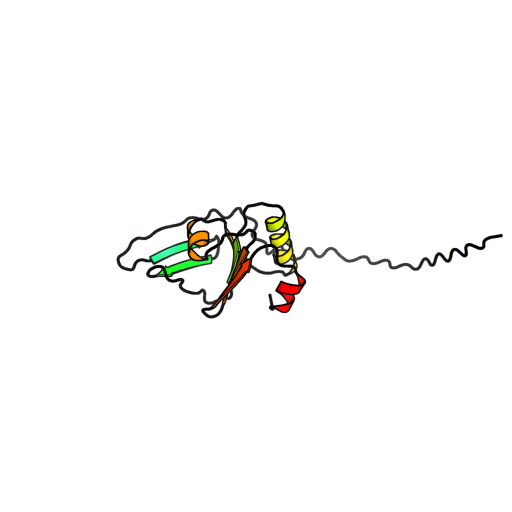7 LYS A CA 1
ATOM 714 C C . LYS A 1 87 ? 1.255 1.604 -14.340 1.00 96.88 87 LYS A C 1
ATOM 716 O O . LYS A 1 87 ? 0.223 1.495 -14.993 1.00 96.88 87 LYS A O 1
ATOM 721 N N . LYS A 1 88 ? 2.310 0.809 -14.545 1.00 97.00 88 LYS A N 1
ATOM 722 C CA . LYS A 1 88 ? 2.353 -0.242 -15.578 1.00 97.00 88 LYS A CA 1
ATOM 723 C C . LYS A 1 88 ? 1.286 -1.324 -15.365 1.00 97.00 88 LYS A C 1
ATOM 725 O O . LYS A 1 88 ? 0.816 -1.904 -16.339 1.00 97.00 88 LYS A O 1
ATOM 730 N N . LEU A 1 89 ? 0.914 -1.598 -14.116 1.00 96.56 89 LEU A N 1
ATOM 731 C CA . LEU A 1 89 ? -0.174 -2.516 -13.760 1.00 96.56 89 LEU A CA 1
ATOM 732 C C . LEU A 1 89 ? -1.563 -1.856 -13.790 1.00 96.56 89 LEU A C 1
ATOM 734 O O . LEU A 1 89 ? -2.553 -2.538 -13.563 1.00 96.56 89 LEU A O 1
ATOM 738 N N . ASN A 1 90 ? -1.654 -0.554 -14.083 1.00 95.88 90 ASN A N 1
ATOM 739 C CA . ASN A 1 90 ? -2.892 0.225 -14.024 1.00 95.88 90 ASN A CA 1
ATOM 740 C C . ASN A 1 90 ? -3.589 0.154 -12.647 1.00 95.88 90 ASN A C 1
ATOM 742 O O . ASN A 1 90 ? -4.816 0.168 -12.540 1.00 95.88 90 ASN A O 1
ATOM 746 N N . ILE A 1 91 ? -2.797 0.072 -11.574 1.00 94.25 91 ILE A N 1
ATOM 747 C CA . ILE A 1 91 ? -3.304 0.037 -10.201 1.00 94.25 91 ILE A CA 1
ATOM 748 C C . ILE A 1 91 ? -3.642 1.463 -9.774 1.00 94.25 91 ILE A C 1
ATOM 750 O O . ILE A 1 91 ? -2.820 2.371 -9.900 1.00 94.25 91 ILE A O 1
ATOM 754 N N . LYS A 1 92 ? -4.827 1.665 -9.193 1.00 94.50 92 LYS A N 1
ATOM 755 C CA . LYS A 1 92 ? -5.146 2.908 -8.483 1.00 94.50 92 LYS A CA 1
ATOM 756 C C . LYS A 1 92 ? -4.484 2.886 -7.104 1.00 94.50 92 LYS A C 1
ATOM 758 O O . LYS A 1 92 ? -4.757 1.992 -6.307 1.00 94.50 92 LYS A O 1
ATOM 763 N N . TYR A 1 93 ? -3.647 3.877 -6.812 1.00 95.62 93 TYR A N 1
ATOM 764 C CA . TYR A 1 93 ? -2.944 3.997 -5.533 1.00 95.62 93 TYR A CA 1
ATOM 765 C C . TYR A 1 93 ? -2.952 5.434 -5.007 1.00 95.62 93 TYR A C 1
ATOM 767 O O . TYR A 1 93 ? -3.157 6.386 -5.760 1.00 95.62 93 TYR A O 1
ATOM 775 N N . TYR A 1 94 ? -2.690 5.584 -3.709 1.00 95.94 94 TYR A N 1
ATOM 776 C CA . TYR A 1 94 ? -2.511 6.874 -3.046 1.00 95.94 94 TYR A CA 1
ATOM 777 C C . TYR A 1 94 ? -1.084 6.994 -2.513 1.00 95.94 94 TYR A C 1
ATOM 779 O O . TYR A 1 94 ? -0.628 6.126 -1.774 1.00 95.94 94 TYR A O 1
ATOM 787 N N . LYS A 1 95 ? -0.365 8.059 -2.880 1.00 95.06 95 LYS A N 1
ATOM 788 C CA . LYS A 1 95 ? 0.994 8.320 -2.378 1.00 95.06 95 LYS A CA 1
ATOM 789 C C . LYS A 1 95 ? 0.964 9.052 -1.042 1.00 95.06 95 LYS A C 1
ATOM 791 O O . LYS A 1 95 ? 0.150 9.962 -0.865 1.00 95.06 95 LYS A O 1
ATOM 796 N N . THR A 1 96 ? 1.877 8.713 -0.137 1.00 94.88 96 THR A N 1
ATOM 797 C CA . THR A 1 96 ? 2.061 9.433 1.127 1.00 94.88 96 THR A CA 1
ATOM 798 C C . THR A 1 96 ? 3.469 9.259 1.697 1.00 94.88 96 THR A C 1
ATOM 800 O O . THR A 1 96 ? 4.156 8.287 1.405 1.00 94.88 96 THR A O 1
ATOM 803 N N . ASN A 1 97 ? 3.867 10.200 2.541 1.00 93.50 97 ASN A N 1
ATOM 804 C CA . ASN A 1 97 ? 4.997 10.136 3.470 1.00 93.50 97 ASN A CA 1
ATOM 805 C C . ASN A 1 97 ? 4.578 10.703 4.839 1.00 93.50 97 ASN A C 1
ATOM 807 O O . ASN A 1 97 ? 5.351 11.355 5.537 1.00 93.50 97 ASN A O 1
ATOM 811 N N . ALA A 1 98 ? 3.287 10.577 5.171 1.00 92.25 98 ALA A N 1
ATOM 812 C CA . ALA A 1 98 ? 2.734 11.174 6.375 1.00 92.25 98 ALA A CA 1
ATOM 813 C C . ALA A 1 98 ? 3.255 10.433 7.622 1.00 92.25 98 ALA A C 1
ATOM 815 O O . ALA A 1 98 ? 2.917 9.256 7.794 1.00 92.25 98 ALA A O 1
ATOM 816 N N . PRO A 1 99 ? 3.942 11.112 8.564 1.00 93.50 99 PRO A N 1
ATOM 817 C CA . PRO A 1 99 ? 4.535 10.453 9.732 1.00 93.50 99 PRO A CA 1
ATOM 818 C C . PRO A 1 99 ? 3.525 9.706 10.613 1.00 93.50 99 PRO A C 1
ATOM 820 O O . PRO A 1 99 ? 3.839 8.681 11.215 1.00 93.50 99 PRO A O 1
ATOM 823 N N . TYR A 1 100 ? 2.280 10.193 10.685 1.00 92.44 100 TYR A N 1
ATOM 824 C CA . TYR A 1 100 ? 1.210 9.498 11.407 1.00 92.44 100 TYR A CA 1
ATOM 825 C C . TYR A 1 100 ? 0.936 8.107 10.817 1.00 92.44 100 TYR A C 1
ATOM 827 O O . TYR A 1 100 ? 0.813 7.134 11.558 1.00 92.44 100 TYR A O 1
ATOM 835 N N . LEU A 1 101 ? 0.856 8.013 9.487 1.00 95.44 101 LEU A N 1
ATOM 836 C CA . LEU A 1 101 ? 0.588 6.758 8.790 1.00 95.44 101 LEU A CA 1
ATOM 837 C C . LEU A 1 101 ? 1.785 5.819 8.825 1.00 95.44 101 LEU A C 1
ATOM 839 O O . LEU A 1 101 ? 1.604 4.616 8.994 1.00 95.44 101 LEU A O 1
ATOM 843 N N . GLU A 1 102 ? 2.991 6.366 8.722 1.00 96.00 102 GLU A N 1
ATOM 844 C CA . GLU A 1 102 ? 4.225 5.595 8.865 1.00 96.00 102 GLU A CA 1
ATOM 845 C C . GLU A 1 102 ? 4.293 4.931 10.235 1.00 96.00 102 GLU A C 1
ATOM 847 O O . GLU A 1 102 ? 4.504 3.722 10.332 1.00 96.00 102 GLU A O 1
ATOM 852 N N . LYS A 1 103 ? 4.002 5.694 11.295 1.00 96.19 103 LYS A N 1
ATOM 853 C CA . LYS A 1 103 ? 3.923 5.158 12.653 1.00 96.19 103 LYS A CA 1
ATOM 854 C C . LYS A 1 103 ? 2.819 4.108 12.790 1.00 96.19 103 LYS A C 1
ATOM 856 O O . LYS A 1 103 ? 3.058 3.068 13.395 1.00 96.19 103 LYS A O 1
ATOM 861 N N . TYR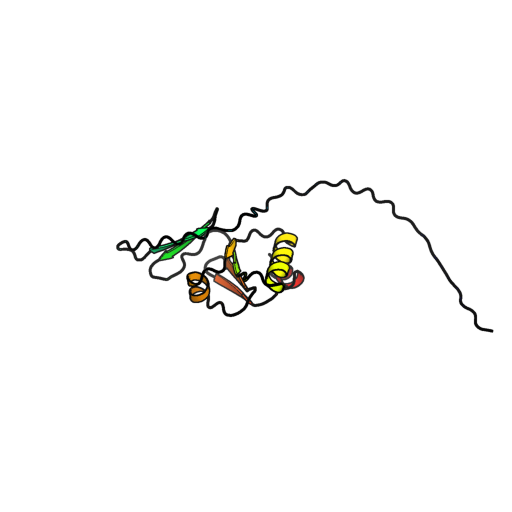 A 1 104 ? 1.628 4.365 12.244 1.00 96.62 104 TYR A N 1
ATOM 862 C CA . TYR A 1 104 ? 0.489 3.448 12.348 1.00 96.62 104 TYR A CA 1
ATOM 863 C C . TYR A 1 104 ? 0.758 2.097 11.668 1.00 96.62 104 TYR A C 1
ATOM 865 O O . TYR A 1 104 ? 0.523 1.046 12.259 1.00 96.62 104 TYR A O 1
ATOM 873 N N . PHE A 1 105 ? 1.281 2.115 10.439 1.00 97.31 105 PHE A N 1
ATOM 874 C CA . PHE A 1 105 ? 1.565 0.903 9.662 1.00 97.31 105 PHE A CA 1
ATOM 875 C C . PHE A 1 105 ? 2.964 0.315 9.917 1.00 97.31 105 PHE A C 1
ATOM 877 O O . PHE A 1 105 ? 3.343 -0.677 9.283 1.00 97.31 105 PHE A O 1
ATOM 884 N N . ASN A 1 106 ? 3.722 0.898 10.853 1.00 97.44 106 ASN A N 1
ATOM 885 C CA . ASN A 1 106 ? 5.104 0.536 11.162 1.00 97.44 106 ASN A CA 1
ATOM 886 C C . ASN A 1 106 ? 5.975 0.485 9.892 1.00 97.44 106 ASN A C 1
ATOM 888 O O . ASN A 1 106 ? 6.473 -0.575 9.498 1.00 97.44 106 ASN A O 1
ATOM 892 N N . ILE A 1 107 ? 6.069 1.624 9.203 1.00 97.50 107 ILE A N 1
ATOM 893 C CA . ILE A 1 107 ? 6.841 1.799 7.971 1.00 97.50 107 ILE A CA 1
ATOM 894 C C . ILE A 1 107 ? 8.245 2.271 8.333 1.00 97.50 107 ILE A C 1
ATOM 896 O O . ILE A 1 107 ? 8.421 3.384 8.816 1.00 97.50 107 ILE A O 1
ATOM 900 N N . ASN A 1 108 ? 9.237 1.419 8.075 1.00 95.94 108 ASN A N 1
ATOM 901 C CA . ASN A 1 108 ? 10.652 1.718 8.326 1.00 95.94 108 ASN A CA 1
ATOM 902 C C . ASN A 1 108 ? 11.495 1.722 7.038 1.00 95.94 108 ASN A C 1
ATOM 904 O O . ASN A 1 108 ? 12.635 2.173 7.048 1.00 95.94 108 ASN A O 1
ATOM 908 N N . ASN A 1 109 ? 10.930 1.228 5.931 1.00 96.00 109 ASN A N 1
ATOM 909 C CA . ASN A 1 109 ? 11.608 1.036 4.653 1.00 96.00 109 ASN A CA 1
ATOM 910 C C . ASN A 1 109 ? 10.826 1.730 3.529 1.00 96.00 109 ASN A C 1
ATOM 912 O O . ASN A 1 109 ? 9.592 1.727 3.537 1.00 96.00 109 ASN A O 1
ATOM 916 N N . TYR A 1 110 ? 11.535 2.282 2.540 1.00 96.88 110 TYR A N 1
ATOM 917 C CA . TYR A 1 110 ? 10.926 2.887 1.352 1.00 96.88 110 TYR A CA 1
ATOM 918 C C . TYR A 1 110 ? 11.501 2.298 0.061 1.00 96.88 110 TYR A C 1
ATOM 920 O O . TYR A 1 110 ? 12.718 2.115 -0.033 1.00 96.88 110 TYR A O 1
ATOM 928 N N . PRO A 1 111 ? 10.670 2.106 -0.974 1.00 97.94 111 PRO A N 1
ATOM 929 C CA . PRO A 1 111 ? 9.213 2.250 -0.944 1.00 97.94 111 PRO A CA 1
ATOM 930 C C . PRO A 1 111 ? 8.557 1.161 -0.090 1.00 97.94 111 PRO A C 1
ATOM 932 O O . PRO A 1 111 ? 9.149 0.111 0.127 1.00 97.94 111 PRO A O 1
ATOM 935 N N . THR A 1 112 ? 7.338 1.404 0.385 1.00 98.56 112 THR A N 1
ATOM 936 C CA . THR A 1 112 ? 6.488 0.341 0.944 1.00 98.56 112 THR A CA 1
ATOM 937 C C . THR A 1 112 ? 5.082 0.472 0.380 1.00 98.56 112 THR A C 1
ATOM 939 O O . THR A 1 112 ? 4.496 1.554 0.403 1.00 98.56 112 THR A O 1
ATOM 942 N N . ILE A 1 113 ? 4.522 -0.628 -0.117 1.00 98.31 113 ILE A N 1
ATOM 943 C CA . ILE A 1 113 ? 3.118 -0.699 -0.526 1.00 98.31 113 ILE A CA 1
ATOM 944 C C . ILE A 1 113 ? 2.311 -1.270 0.634 1.00 98.31 113 ILE A C 1
ATOM 946 O O . ILE A 1 113 ? 2.606 -2.358 1.122 1.00 98.31 113 ILE A O 1
ATOM 950 N N . VAL A 1 114 ? 1.264 -0.562 1.042 1.00 98.31 114 VAL A N 1
ATOM 951 C CA . VAL A 1 114 ? 0.254 -1.056 1.979 1.00 98.31 114 VAL A CA 1
ATOM 952 C C . VAL A 1 114 ? -1.039 -1.308 1.215 1.00 98.31 114 VAL A C 1
ATOM 954 O O . VAL A 1 114 ? -1.559 -0.416 0.547 1.00 98.31 114 VAL A O 1
ATOM 957 N N . VAL A 1 115 ? -1.565 -2.524 1.324 1.00 97.81 115 VAL A N 1
ATOM 958 C CA . VAL A 1 115 ? -2.848 -2.928 0.747 1.00 97.81 115 VAL A CA 1
ATOM 959 C C . VAL A 1 115 ? -3.847 -3.149 1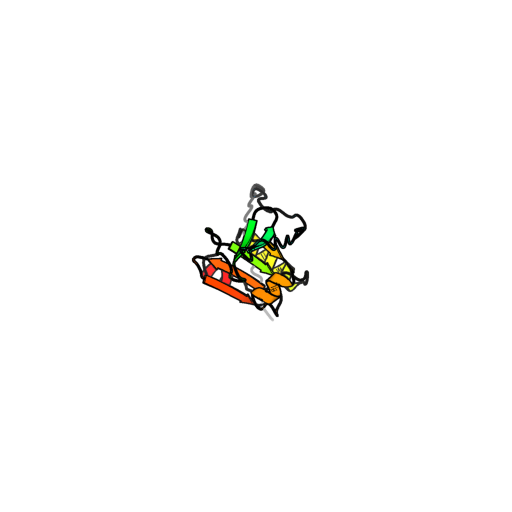.865 1.00 97.81 115 VAL A C 1
ATOM 961 O O . VAL A 1 115 ? -3.603 -3.948 2.767 1.00 97.81 115 VAL A O 1
ATOM 964 N N . LEU A 1 116 ? -4.980 -2.463 1.778 1.00 97.31 116 LEU A N 1
ATOM 965 C CA . LEU A 1 116 ? -6.122 -2.625 2.668 1.00 97.31 116 LEU A CA 1
ATOM 966 C C . LEU A 1 116 ? -7.223 -3.349 1.893 1.00 97.31 116 LEU A C 1
ATOM 968 O O . LEU A 1 116 ? -7.744 -2.793 0.925 1.00 97.31 116 LEU A O 1
ATOM 972 N N . ASP A 1 117 ? -7.558 -4.574 2.290 1.00 94.50 117 ASP A N 1
ATOM 973 C CA . ASP A 1 117 ? -8.595 -5.380 1.635 1.00 94.50 117 ASP A CA 1
ATOM 974 C C . ASP A 1 117 ? -9.298 -6.300 2.641 1.00 94.50 117 ASP A C 1
ATOM 976 O O . ASP A 1 117 ? -8.642 -7.048 3.362 1.00 94.50 117 ASP A O 1
ATOM 980 N N . LYS A 1 118 ? -10.637 -6.264 2.697 1.00 91.38 118 LYS A N 1
ATOM 981 C CA . LYS A 1 118 ? -11.474 -7.169 3.519 1.00 91.38 118 LYS A CA 1
ATOM 982 C C . LYS A 1 118 ? -10.975 -7.352 4.964 1.00 91.38 118 LYS A C 1
ATOM 984 O O . LYS A 1 118 ? -10.779 -8.477 5.422 1.00 91.38 118 LYS A O 1
ATOM 989 N N . ASN A 1 119 ? -10.760 -6.251 5.686 1.00 93.94 119 ASN A N 1
ATOM 990 C CA . ASN A 1 119 ? -10.226 -6.240 7.060 1.00 93.94 119 ASN A CA 1
ATOM 991 C C . ASN A 1 119 ? -8.804 -6.806 7.217 1.00 93.94 119 ASN A C 1
ATOM 993 O O . ASN A 1 119 ? -8.377 -7.118 8.329 1.00 93.94 119 ASN A O 1
ATOM 997 N N . LYS A 1 120 ? -8.056 -6.937 6.119 1.00 95.12 120 LYS A N 1
ATOM 998 C CA . LYS A 1 120 ? -6.656 -7.356 6.115 1.00 95.12 120 LYS A CA 1
ATOM 999 C C . LYS A 1 120 ? -5.773 -6.229 5.609 1.00 95.12 120 LYS A C 1
ATOM 1001 O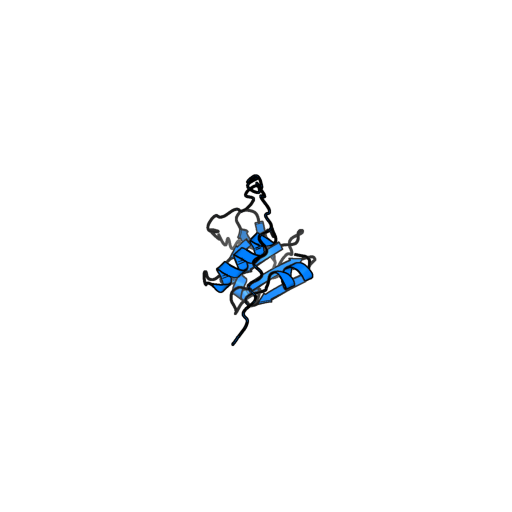 O . LYS A 1 120 ? -6.100 -5.546 4.639 1.00 95.12 120 LYS A O 1
ATOM 1006 N N . THR A 1 121 ? -4.633 -6.078 6.270 1.00 97.38 121 THR A N 1
ATOM 1007 C CA . THR A 1 121 ? -3.548 -5.200 5.840 1.00 97.38 121 THR A CA 1
ATOM 1008 C C . THR A 1 121 ? -2.386 -6.067 5.378 1.00 97.38 121 THR A C 1
ATOM 1010 O O . THR A 1 121 ? -1.875 -6.868 6.159 1.00 97.38 121 THR A O 1
ATOM 1013 N N . VAL A 1 122 ? -1.966 -5.910 4.124 1.00 96.69 122 VAL A N 1
ATOM 1014 C CA . VAL A 1 122 ? -0.766 -6.555 3.570 1.00 96.69 122 VAL A CA 1
ATOM 1015 C C . VAL A 1 122 ? 0.271 -5.477 3.282 1.00 96.69 122 VAL A C 1
ATOM 1017 O O . VAL A 1 122 ? -0.073 -4.411 2.773 1.00 96.69 122 VAL A O 1
ATOM 1020 N N . LYS A 1 123 ? 1.535 -5.743 3.618 1.00 97.06 123 LYS A N 1
ATOM 1021 C CA . LYS A 1 123 ? 2.653 -4.837 3.348 1.00 97.06 123 LYS A CA 1
ATOM 1022 C C . LYS A 1 123 ? 3.655 -5.501 2.413 1.00 97.06 123 LYS A C 1
ATOM 1024 O O . LYS A 1 123 ? 4.053 -6.635 2.661 1.00 97.06 123 LYS A O 1
ATOM 1029 N N . TYR A 1 124 ? 4.101 -4.759 1.409 1.00 97.31 124 TYR A N 1
ATOM 1030 C CA . TYR A 1 124 ? 5.240 -5.114 0.572 1.00 97.31 124 TYR A CA 1
ATOM 1031 C C . TYR A 1 124 ? 6.319 -4.058 0.796 1.00 97.31 124 TYR A C 1
ATOM 1033 O O . TYR A 1 124 ? 6.191 -2.923 0.336 1.00 97.31 124 TYR A O 1
ATOM 1041 N N . GLU A 1 125 ? 7.322 -4.407 1.595 1.00 95.94 125 GLU A N 1
ATOM 1042 C CA . GLU A 1 125 ? 8.413 -3.506 1.966 1.00 95.94 125 GLU A CA 1
ATOM 1043 C C . GLU A 1 125 ? 9.543 -3.567 0.937 1.00 95.94 125 GLU A C 1
ATOM 1045 O O . GLU A 1 125 ? 9.851 -4.631 0.398 1.00 95.94 125 GLU A O 1
ATOM 1050 N N . ASN A 1 126 ? 10.210 -2.432 0.729 1.00 95.62 126 ASN A N 1
ATOM 1051 C CA . ASN A 1 126 ? 11.188 -2.217 -0.336 1.00 95.62 126 ASN A CA 1
ATOM 1052 C C . ASN A 1 126 ? 10.569 -2.318 -1.741 1.00 95.62 126 ASN A C 1
ATOM 1054 O O . ASN A 1 126 ? 9.354 -2.374 -1.939 1.00 95.62 126 ASN A O 1
ATOM 1058 N N . PHE A 1 127 ? 11.436 -2.296 -2.752 1.00 97.00 127 PHE A N 1
ATOM 1059 C CA . PHE A 1 127 ? 11.011 -2.459 -4.133 1.00 97.00 127 PHE A CA 1
ATOM 1060 C C . PHE A 1 127 ? 10.418 -3.856 -4.365 1.00 97.00 127 PHE A C 1
ATOM 1062 O O . PHE A 1 127 ? 11.078 -4.872 -4.156 1.00 97.00 127 PHE A O 1
ATOM 1069 N N . THR A 1 128 ? 9.183 -3.881 -4.855 1.00 96.44 128 THR A N 1
ATOM 1070 C CA . THR A 1 128 ? 8.430 -5.072 -5.234 1.00 96.44 128 THR A CA 1
ATOM 1071 C C . THR A 1 128 ? 8.277 -5.120 -6.759 1.00 96.44 128 THR A C 1
ATOM 1073 O O . THR A 1 128 ? 7.572 -4.281 -7.335 1.00 96.44 128 THR A O 1
ATOM 1076 N N . PRO A 1 129 ? 8.930 -6.091 -7.423 1.00 96.31 129 PRO A N 1
ATOM 1077 C CA . PRO A 1 129 ? 8.854 -6.292 -8.866 1.00 96.31 129 PRO A CA 1
ATOM 1078 C C . PRO A 1 129 ? 7.434 -6.464 -9.418 1.00 96.31 129 PRO A C 1
ATOM 1080 O O . PRO A 1 129 ? 6.526 -6.957 -8.746 1.00 96.31 129 PRO A O 1
ATOM 1083 N N . TYR A 1 130 ? 7.281 -6.119 -10.699 1.00 96.38 130 TYR A N 1
ATOM 1084 C CA . TYR A 1 130 ? 6.031 -6.230 -11.457 1.00 96.38 130 TYR A CA 1
ATOM 1085 C C . TYR A 1 130 ? 5.439 -7.644 -11.412 1.00 96.38 130 TYR A C 1
ATOM 1087 O O . TYR A 1 130 ? 4.235 -7.809 -11.230 1.00 96.38 130 TYR A O 1
ATOM 1095 N N . GLU A 1 131 ? 6.284 -8.660 -11.561 1.00 95.56 131 GLU A N 1
ATOM 1096 C CA . GLU A 1 131 ? 5.892 -10.065 -11.639 1.00 95.56 131 GLU A CA 1
ATOM 1097 C C . GLU A 1 131 ? 5.264 -10.546 -10.329 1.00 95.56 131 GLU A C 1
ATOM 1099 O O . GLU A 1 131 ? 4.280 -11.283 -10.358 1.00 95.56 131 GLU A O 1
ATOM 1104 N N . ILE A 1 132 ? 5.796 -10.084 -9.193 1.00 94.81 132 ILE A N 1
ATOM 1105 C CA . ILE A 1 132 ? 5.284 -10.425 -7.863 1.00 94.81 132 ILE A CA 1
ATOM 1106 C C . ILE A 1 132 ? 3.913 -9.786 -7.665 1.00 94.81 132 ILE A C 1
ATOM 1108 O O . ILE A 1 132 ? 2.953 -10.487 -7.367 1.00 94.81 132 ILE A O 1
ATOM 1112 N N . LEU A 1 133 ? 3.785 -8.480 -7.916 1.00 94.56 133 LEU A N 1
ATOM 1113 C CA . LEU A 1 133 ? 2.498 -7.793 -7.776 1.00 94.56 133 LEU A CA 1
ATOM 1114 C C . LEU A 1 133 ? 1.428 -8.389 -8.704 1.00 94.56 133 LEU A C 1
ATOM 1116 O O . LEU A 1 133 ? 0.292 -8.599 -8.292 1.00 94.56 133 LEU A O 1
ATOM 1120 N N . LYS A 1 134 ? 1.793 -8.745 -9.938 1.00 92.88 134 LYS A N 1
ATOM 1121 C CA . LYS A 1 134 ? 0.873 -9.406 -10.870 1.00 92.88 134 LYS A CA 1
ATOM 1122 C C . LYS A 1 134 ? 0.413 -10.778 -10.366 1.00 92.88 134 LYS A C 1
ATOM 1124 O O . LYS A 1 134 ? -0.765 -11.101 -10.489 1.00 92.88 134 LYS A O 1
ATOM 1129 N N . ALA A 1 135 ? 1.323 -11.589 -9.822 1.00 92.19 135 ALA A N 1
ATOM 1130 C CA . ALA A 1 135 ? 0.993 -12.912 -9.286 1.00 92.19 135 ALA A CA 1
ATOM 1131 C C . ALA A 1 135 ? 0.052 -12.834 -8.071 1.00 92.19 135 ALA A C 1
ATOM 1133 O O . ALA A 1 135 ? -0.816 -13.687 -7.905 1.00 92.19 135 ALA A O 1
ATOM 1134 N N . GLU A 1 136 ? 0.176 -11.771 -7.278 1.00 89.00 136 GLU A N 1
ATOM 1135 C CA . GLU A 1 136 ? -0.677 -11.464 -6.123 1.00 89.00 136 GLU A CA 1
ATOM 1136 C C . GLU A 1 136 ? -2.068 -10.915 -6.519 1.00 89.00 136 GLU A C 1
ATOM 1138 O O . GLU A 1 136 ? -2.892 -10.602 -5.657 1.00 89.00 136 GLU A O 1
ATOM 1143 N N . GLY A 1 137 ? -2.354 -10.785 -7.820 1.00 85.69 137 GLY A N 1
ATOM 1144 C CA . GLY A 1 137 ? -3.648 -10.317 -8.321 1.00 85.69 137 GLY A CA 1
ATOM 1145 C C . GLY A 1 137 ? -3.863 -8.815 -8.139 1.00 85.69 137 GLY A C 1
ATOM 1146 O O . GLY A 1 137 ? -4.966 -8.376 -7.789 1.00 85.69 137 GLY A O 1
ATOM 1147 N N . PHE A 1 138 ? -2.801 -8.025 -8.305 1.00 85.44 138 PHE A N 1
ATOM 1148 C CA . PHE A 1 1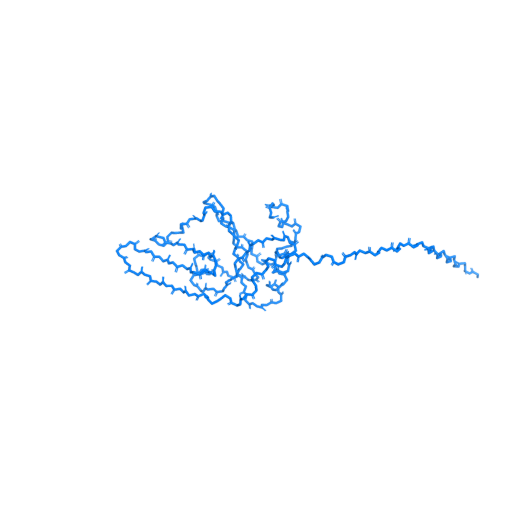38 ? -2.928 -6.583 -8.500 1.00 85.44 138 PHE A CA 1
ATOM 1149 C C . PHE A 1 138 ? -3.370 -6.215 -9.916 1.00 85.44 138 PHE A C 1
ATOM 1151 O O . PHE A 1 138 ? -3.009 -6.940 -10.872 1.00 85.44 138 PHE A O 1
#

InterPro domains:
  IPR036249 Thioredoxin-like superfamily [SSF52833] (64-131)

Radius of gyration: 21.93 Å; chains: 1; bounding box: 59×39×65 Å